Protein AF-A0A913YWT3-F1 (afdb_monomer_lite)

Sequence (123 aa):
MRCGFDDDSYSRCDLPENLRRRGCKEDGLNFPKNKLIEVEAKPLSDAGDAGEIVQVNPQKLFLQMRPGEPTRVQLNIRQAEDFPVDLYYVMDLSQSMANDLDSLKGLGDKLAKVMKNITKDFR

Foldseek 3Di:
DAFPDPDPPDDRDDPPVVCVVVPGDPVRDDDDDKDKDQPAFDDADAEPPPDDGRFKGPPDMDIDDDPPDDDDDDMHGDDYFQDADEDDDDDDPDPVCPVVVVVVVVVVVVVVVVVCVGHVHYD

pLDDT: mean 86.9, std 7.71, range [61.25, 96.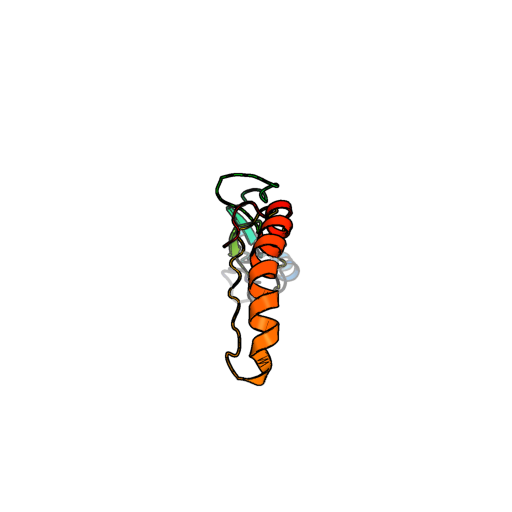75]

Secondary structure (DSSP, 8-state):
-EE--SSTTS-SBS-HHHHHHTT--GGGEE-PPPEEEEEE-PPPPPTT--S----EE-SEEEEE--TT-------EE-PPTT--B--------SGGGHHHHHHHHHHHHHHHHHHTTT-S-B-

InterPro domains:
  IPR002369 Integrin beta subunit, VWA domain [PF00362] (80-123)
  IPR015439 Integrin beta-2 superfamily [G3DSA:6.20.50.10] (44-81)
  IPR015812 Integrin beta subunit [PR01186] (13-32)
  IPR015812 Integrin beta subunit [PR01186] (55-68)
  IPR015812 Integrin beta subunit [PR01186] (83-101)
  IPR015812 Integrin beta subunit [PTHR10082] (8-123)
  IPR036465 von Willebrand factor A-like domain superfamily [G3DSA:3.40.50.410] (82-123)
  IPR036465 von Willebrand factor A-like domain superfamily [SSF53300] (80-123)

Radius of gyration: 30.15 Å; chains: 1; bounding box: 64×17×80 Å

Organism: Patiria miniata (NCBI:txid46514)

Structure (mmCIF, N/CA/C/O backbone):
data_AF-A0A913YWT3-F1
#
_entry.id   AF-A0A913YWT3-F1
#
loop_
_atom_site.group_PDB
_atom_site.id
_atom_site.type_symbol
_atom_site.label_atom_id
_atom_site.label_alt_id
_atom_site.label_comp_id
_atom_site.label_asym_id
_atom_site.label_entity_id
_atom_site.label_seq_id
_atom_site.pdbx_PDB_ins_code
_atom_site.Cartn_x
_atom_site.Cartn_y
_atom_site.Cartn_z
_atom_site.occupancy
_atom_site.B_iso_or_equiv
_atom_site.auth_seq_id
_atom_site.auth_comp_id
_atom_site.auth_asym_id
_atom_site.auth_atom_id
_atom_site.pdbx_PDB_model_num
ATOM 1 N N . MET A 1 1 ? 8.839 -2.719 -30.391 1.00 88.31 1 MET A N 1
ATOM 2 C CA . MET A 1 1 ? 9.832 -1.714 -29.935 1.00 88.31 1 MET A CA 1
ATOM 3 C C . MET A 1 1 ? 10.156 -0.856 -31.136 1.00 88.31 1 MET A C 1
ATOM 5 O O . MET A 1 1 ? 9.835 -1.308 -32.226 1.00 88.31 1 MET A O 1
ATOM 9 N N . ARG A 1 2 ? 10.706 0.351 -30.987 1.00 91.00 2 ARG A N 1
ATOM 10 C CA . ARG A 1 2 ? 10.874 1.253 -32.138 1.00 91.00 2 ARG A CA 1
ATOM 11 C C . ARG A 1 2 ? 12.332 1.649 -32.345 1.00 91.00 2 ARG A C 1
ATOM 13 O O . ARG A 1 2 ? 12.956 2.092 -31.395 1.00 91.00 2 ARG A O 1
ATOM 20 N N . CYS A 1 3 ? 12.839 1.537 -33.570 1.00 90.50 3 CYS A N 1
ATOM 21 C CA . CYS A 1 3 ? 14.137 2.092 -33.957 1.00 90.50 3 CYS A CA 1
ATOM 22 C C . CYS A 1 3 ? 13.974 3.413 -34.723 1.00 90.50 3 CYS A C 1
ATOM 24 O O . CYS A 1 3 ? 13.087 3.541 -35.574 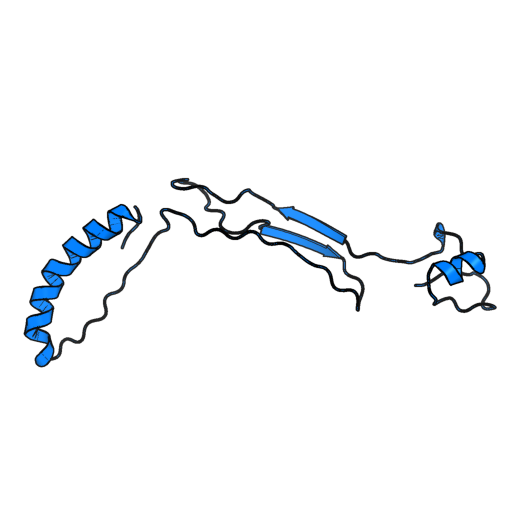1.00 90.50 3 CYS A O 1
ATOM 26 N N . GLY A 1 4 ? 14.833 4.389 -34.444 1.00 87.00 4 GLY A N 1
ATOM 27 C CA . GLY A 1 4 ? 14.968 5.626 -35.212 1.00 87.00 4 GLY A CA 1
ATOM 28 C C . GLY A 1 4 ? 15.865 5.457 -36.438 1.00 87.00 4 GLY A C 1
ATOM 29 O O . GLY A 1 4 ? 16.906 6.091 -36.496 1.00 87.00 4 GLY A O 1
ATOM 30 N N . PHE A 1 5 ? 15.501 4.587 -37.388 1.00 80.25 5 PHE A N 1
ATOM 31 C CA . PHE A 1 5 ? 16.216 4.520 -38.670 1.00 80.25 5 PHE A CA 1
ATOM 32 C C . PHE A 1 5 ? 16.024 5.816 -39.471 1.00 80.25 5 PHE A C 1
ATOM 34 O O . PHE A 1 5 ? 14.915 6.362 -39.495 1.00 80.25 5 PHE A O 1
ATOM 41 N N . ASP A 1 6 ? 17.085 6.259 -40.147 1.00 72.94 6 ASP A N 1
ATOM 42 C CA . ASP A 1 6 ? 17.046 7.373 -41.105 1.00 72.94 6 ASP A CA 1
ATOM 43 C C . ASP A 1 6 ? 16.504 6.936 -42.481 1.00 72.94 6 ASP A C 1
ATOM 45 O O . ASP A 1 6 ? 16.015 7.762 -43.245 1.00 72.94 6 ASP A O 1
ATOM 49 N N . ASP A 1 7 ? 16.542 5.631 -42.770 1.00 71.44 7 ASP A N 1
ATOM 50 C CA . ASP A 1 7 ? 16.091 5.005 -44.017 1.00 71.44 7 ASP A CA 1
ATOM 51 C C . ASP A 1 7 ? 14.811 4.170 -43.780 1.00 71.44 7 ASP A C 1
ATOM 53 O O . ASP A 1 7 ? 14.727 3.396 -42.822 1.00 71.44 7 ASP A O 1
ATOM 57 N N . ASP A 1 8 ? 13.808 4.323 -44.653 1.00 73.69 8 ASP A N 1
ATOM 58 C CA . ASP A 1 8 ? 12.510 3.626 -44.598 1.00 73.69 8 ASP A CA 1
ATOM 59 C C . ASP A 1 8 ? 12.540 2.203 -45.184 1.00 73.69 8 ASP A C 1
ATOM 61 O O . ASP A 1 8 ? 11.522 1.507 -45.194 1.00 73.69 8 ASP A O 1
ATOM 65 N N . SER A 1 9 ? 13.709 1.725 -45.616 1.00 81.19 9 SER A N 1
ATOM 66 C CA . SER A 1 9 ? 13.908 0.374 -46.160 1.00 81.19 9 SER A CA 1
ATOM 67 C C . SER A 1 9 ? 13.561 -0.768 -45.185 1.00 81.19 9 SER A C 1
ATOM 69 O O . SER A 1 9 ? 13.361 -1.907 -45.610 1.00 81.19 9 SER A O 1
ATOM 71 N N . TYR A 1 10 ? 13.459 -0.492 -43.879 1.00 81.69 10 TYR A N 1
ATOM 72 C CA . TYR A 1 10 ? 13.145 -1.489 -42.852 1.00 81.69 10 TYR A CA 1
ATOM 73 C C . TYR A 1 10 ? 11.998 -1.051 -41.937 1.00 81.69 10 TYR A C 1
ATOM 75 O O . TYR A 1 10 ? 11.893 0.111 -41.544 1.00 81.69 10 TYR A O 1
ATOM 83 N N . SER A 1 11 ? 11.177 -2.015 -41.495 1.00 88.12 11 SER A N 1
ATOM 84 C CA . SER A 1 11 ? 10.181 -1.754 -40.450 1.00 88.12 11 SER A CA 1
ATOM 85 C C . SER A 1 11 ? 10.862 -1.230 -39.186 1.00 88.12 11 SER A C 1
ATOM 87 O O . SER A 1 11 ? 11.713 -1.898 -38.589 1.00 88.12 11 SER A O 1
ATOM 89 N N . ARG A 1 12 ? 10.427 -0.045 -38.748 1.00 91.00 12 ARG A N 1
ATOM 90 C CA . ARG A 1 12 ? 10.895 0.600 -37.518 1.00 91.00 12 ARG A CA 1
ATOM 91 C C . ARG A 1 12 ? 10.341 -0.068 -36.261 1.00 91.00 12 ARG A C 1
ATOM 93 O O . ARG A 1 12 ? 10.873 0.197 -35.188 1.00 91.00 12 ARG A O 1
ATOM 100 N N . CYS A 1 13 ? 9.291 -0.893 -36.365 1.00 91.81 13 CYS A N 1
ATOM 101 C CA . CYS A 1 13 ? 8.668 -1.574 -35.230 1.00 91.81 13 CYS A CA 1
ATOM 102 C C . CYS A 1 13 ? 8.858 -3.091 -35.304 1.00 91.81 13 CYS A C 1
ATOM 104 O O . CYS A 1 13 ? 8.314 -3.743 -36.192 1.00 91.81 13 CYS A O 1
ATOM 106 N N . ASP A 1 14 ? 9.619 -3.648 -34.363 1.00 93.50 14 ASP A N 1
ATOM 107 C CA . ASP A 1 14 ? 9.878 -5.090 -34.277 1.00 93.50 14 ASP A CA 1
ATOM 108 C C . ASP A 1 14 ? 10.352 -5.466 -32.853 1.00 93.50 14 ASP A C 1
ATOM 110 O O . ASP A 1 14 ? 10.389 -4.615 -31.946 1.00 93.50 14 ASP A O 1
ATOM 114 N N . LEU A 1 15 ? 10.699 -6.738 -32.644 1.00 92.62 15 LEU A N 1
ATOM 115 C CA . LEU A 1 15 ? 11.425 -7.218 -31.468 1.00 92.62 15 LEU A CA 1
ATOM 116 C C . LEU A 1 15 ? 12.835 -6.590 -31.409 1.00 92.62 15 LEU A C 1
ATOM 118 O O . LEU A 1 15 ? 13.445 -6.363 -32.457 1.00 92.62 15 LEU A O 1
ATOM 122 N N . PRO A 1 16 ? 13.402 -6.341 -30.210 1.00 92.00 16 PRO A N 1
ATOM 123 C CA . PRO A 1 16 ? 14.699 -5.669 -30.066 1.00 92.00 16 PRO A CA 1
ATOM 124 C C . PRO A 1 16 ? 15.824 -6.409 -30.795 1.00 92.00 16 PRO A C 1
ATOM 126 O O . PRO A 1 16 ? 16.681 -5.797 -31.422 1.00 92.00 16 PRO A O 1
ATOM 129 N N . GLU A 1 17 ? 15.790 -7.739 -30.742 1.00 93.06 17 GLU A N 1
ATOM 130 C CA . GLU A 1 17 ? 16.760 -8.619 -31.392 1.00 93.06 17 GLU A CA 1
ATOM 131 C C . GLU A 1 17 ? 16.738 -8.468 -32.917 1.00 93.06 17 GLU A C 1
ATOM 133 O O . GLU A 1 17 ? 17.793 -8.362 -33.542 1.00 93.06 17 GLU A O 1
ATOM 138 N N . ASN A 1 18 ? 15.545 -8.381 -33.514 1.00 93.38 18 ASN A N 1
ATOM 139 C CA . ASN A 1 18 ? 15.381 -8.174 -34.953 1.00 93.38 18 ASN A CA 1
ATOM 140 C C . ASN A 1 18 ? 15.888 -6.791 -35.378 1.00 93.38 18 ASN A C 1
ATOM 142 O O . ASN A 1 18 ? 16.576 -6.675 -36.392 1.00 93.38 18 ASN A O 1
ATOM 146 N N . LEU A 1 19 ? 15.598 -5.749 -34.591 1.00 92.12 19 LEU A N 1
ATOM 147 C CA . LEU A 1 19 ? 16.058 -4.385 -34.872 1.00 92.12 19 LEU A CA 1
ATOM 148 C C . LEU A 1 19 ? 17.589 -4.279 -34.810 1.00 92.12 19 LEU A C 1
ATOM 150 O O . LEU A 1 19 ? 18.195 -3.690 -35.704 1.00 92.12 19 LEU A O 1
ATOM 154 N N . ARG A 1 20 ? 18.224 -4.906 -33.813 1.00 91.25 20 ARG A N 1
ATOM 155 C CA . ARG A 1 20 ? 19.691 -4.955 -33.679 1.00 91.25 20 ARG A CA 1
ATOM 156 C C . ARG A 1 20 ? 20.363 -5.654 -34.859 1.00 91.25 20 ARG A C 1
ATOM 158 O O . ARG A 1 20 ? 21.340 -5.140 -35.392 1.00 91.25 20 ARG A O 1
ATOM 165 N N . ARG A 1 21 ? 19.813 -6.785 -35.323 1.00 91.44 21 ARG A N 1
ATOM 166 C CA . ARG A 1 21 ? 20.322 -7.503 -36.513 1.00 91.44 21 ARG A CA 1
ATOM 167 C C . ARG A 1 21 ? 20.267 -6.660 -37.788 1.00 91.44 21 ARG A C 1
ATOM 169 O O . ARG A 1 21 ? 21.113 -6.830 -38.655 1.00 91.44 21 ARG A O 1
ATOM 176 N N . ARG A 1 22 ? 19.298 -5.747 -37.889 1.00 89.81 22 ARG A N 1
ATOM 177 C CA . ARG A 1 22 ? 19.158 -4.797 -39.006 1.00 89.81 22 ARG A CA 1
ATOM 178 C C . ARG A 1 22 ? 20.018 -3.534 -38.844 1.00 89.81 22 ARG A C 1
ATOM 180 O O . ARG A 1 22 ? 19.855 -2.591 -39.606 1.00 89.81 22 ARG A O 1
ATOM 187 N N . GLY A 1 23 ? 20.920 -3.496 -37.860 1.00 88.88 23 GLY A N 1
ATOM 188 C CA . GLY A 1 23 ? 21.845 -2.380 -37.651 1.00 88.88 23 GLY A CA 1
ATOM 189 C C . GLY A 1 23 ? 21.295 -1.238 -36.795 1.00 88.88 23 GLY A C 1
ATOM 190 O O . GLY A 1 23 ? 21.903 -0.170 -36.757 1.00 88.88 23 GLY A O 1
ATOM 191 N N . CYS A 1 24 ? 20.172 -1.431 -36.090 1.00 90.56 24 CYS A N 1
ATOM 192 C CA . CYS A 1 24 ? 19.700 -0.446 -35.119 1.00 90.56 24 CYS A CA 1
ATOM 193 C C . CYS A 1 24 ? 20.702 -0.320 -33.963 1.00 90.56 24 CYS A C 1
ATOM 195 O O . CYS A 1 24 ? 20.925 -1.286 -33.229 1.00 90.56 24 CYS A O 1
ATOM 197 N N . LYS A 1 25 ? 21.285 0.870 -33.792 1.00 90.44 25 LYS A N 1
ATOM 198 C CA . LYS A 1 25 ? 22.144 1.196 -32.645 1.00 90.44 25 LYS A CA 1
ATOM 199 C C . LYS A 1 25 ? 21.302 1.350 -31.377 1.00 90.44 25 LYS A C 1
ATOM 201 O O . LYS A 1 25 ? 20.150 1.773 -31.460 1.00 90.44 25 LYS A O 1
ATOM 206 N N . GLU A 1 26 ? 21.887 1.078 -30.209 1.00 87.62 26 GLU A N 1
ATOM 207 C CA . GLU A 1 26 ? 21.184 1.227 -28.923 1.00 87.62 26 GLU A CA 1
ATOM 208 C C . GLU A 1 26 ? 20.678 2.663 -28.700 1.00 87.62 26 GLU A C 1
ATOM 210 O O . GLU A 1 26 ? 19.554 2.836 -28.241 1.00 87.62 26 GLU A O 1
ATOM 215 N N . ASP A 1 27 ? 21.430 3.684 -29.126 1.00 88.81 27 ASP A N 1
ATOM 216 C CA . ASP A 1 27 ? 21.023 5.097 -29.007 1.00 88.81 27 ASP A CA 1
ATOM 217 C C . ASP A 1 27 ? 19.748 5.428 -29.805 1.00 88.81 27 ASP A C 1
ATOM 219 O O . ASP A 1 27 ? 18.981 6.317 -29.442 1.00 88.81 27 ASP A O 1
ATOM 223 N N . GLY A 1 28 ? 19.503 4.694 -30.895 1.00 88.88 28 GLY A N 1
ATOM 224 C CA . GLY A 1 28 ? 18.302 4.823 -31.720 1.00 88.88 28 GLY A CA 1
ATOM 225 C C . GLY A 1 28 ? 17.167 3.884 -31.302 1.00 88.88 28 GLY A C 1
ATOM 226 O O . GLY A 1 28 ? 16.082 3.947 -31.888 1.00 88.88 28 GLY A O 1
ATOM 227 N N . LEU A 1 29 ? 17.392 2.999 -30.325 1.00 91.88 29 LEU A N 1
ATOM 228 C CA . LEU A 1 29 ? 16.440 1.974 -29.911 1.00 91.88 29 LEU A CA 1
ATOM 229 C C . LEU A 1 29 ? 15.554 2.477 -28.765 1.00 91.88 29 LEU A C 1
ATOM 231 O O . LEU A 1 29 ? 15.934 2.516 -27.598 1.00 91.88 29 LEU A O 1
ATOM 235 N N . ASN A 1 30 ? 14.296 2.770 -29.080 1.00 92.31 30 ASN A N 1
ATOM 236 C CA . ASN A 1 30 ? 13.275 3.065 -28.089 1.00 92.31 30 ASN A CA 1
ATOM 237 C C . ASN A 1 30 ? 12.615 1.767 -27.593 1.00 92.31 30 ASN A C 1
ATOM 239 O O . ASN A 1 30 ? 11.756 1.161 -28.255 1.00 92.31 30 ASN A O 1
ATOM 243 N N . PHE A 1 31 ? 13.028 1.341 -26.400 1.00 91.50 31 PHE A N 1
ATOM 244 C CA . PHE A 1 31 ? 12.461 0.193 -25.701 1.00 91.50 31 PHE A CA 1
ATOM 245 C C . PHE A 1 31 ? 12.239 0.496 -24.208 1.00 91.50 31 PHE A C 1
ATOM 247 O O . PHE A 1 31 ? 13.010 0.037 -23.364 1.00 91.50 31 PHE A O 1
ATOM 254 N N . PRO A 1 32 ? 11.192 1.271 -23.857 1.00 90.62 32 PRO A N 1
ATOM 255 C CA . PRO A 1 32 ? 10.898 1.589 -22.468 1.00 90.62 32 PRO A CA 1
ATOM 256 C C . PRO A 1 32 ? 10.543 0.314 -21.703 1.00 90.62 32 PRO A C 1
ATOM 258 O O . PRO A 1 32 ? 9.737 -0.501 -22.158 1.00 90.62 32 PRO A O 1
ATOM 261 N N . LYS A 1 33 ? 11.168 0.162 -20.538 1.00 90.75 33 LYS A N 1
ATOM 262 C CA . LYS A 1 33 ? 10.894 -0.895 -19.567 1.00 90.75 33 LYS A CA 1
ATOM 263 C C . LYS A 1 33 ? 10.042 -0.347 -18.437 1.00 90.75 33 LYS A C 1
ATOM 265 O O . LYS A 1 33 ? 10.146 0.838 -18.116 1.00 90.75 33 LYS A O 1
ATOM 270 N N . ASN A 1 34 ? 9.246 -1.219 -17.828 1.00 94.81 34 ASN A N 1
ATOM 271 C CA . ASN A 1 34 ? 8.513 -0.863 -16.624 1.00 94.81 34 ASN A CA 1
ATOM 272 C C . ASN A 1 34 ? 9.504 -0.507 -15.505 1.00 94.81 34 ASN A C 1
ATOM 274 O O . ASN A 1 34 ? 10.527 -1.176 -15.343 1.00 94.81 34 ASN A O 1
ATOM 278 N N . LYS A 1 35 ? 9.215 0.550 -14.746 1.00 93.94 35 LYS A N 1
ATOM 279 C CA . LYS A 1 35 ? 10.008 0.984 -13.591 1.00 93.94 35 LYS A CA 1
ATOM 280 C C . LYS A 1 35 ? 9.090 1.202 -12.403 1.00 93.94 35 LYS A C 1
ATOM 282 O O . LYS A 1 35 ? 8.067 1.869 -12.534 1.00 93.94 35 LYS A O 1
ATOM 287 N N . LEU A 1 36 ? 9.494 0.670 -11.259 1.00 94.50 36 LEU A N 1
ATOM 288 C CA . LEU A 1 36 ? 8.844 0.862 -9.971 1.00 94.50 36 LEU A CA 1
ATOM 289 C C . LEU A 1 36 ? 9.851 1.548 -9.051 1.00 94.50 36 LEU A C 1
ATOM 291 O O . LEU A 1 36 ? 10.982 1.084 -8.929 1.00 94.50 36 LEU A O 1
ATOM 295 N N . ILE A 1 37 ? 9.452 2.670 -8.462 1.00 95.00 37 ILE A N 1
ATOM 296 C CA . ILE A 1 37 ? 10.283 3.469 -7.563 1.00 95.00 37 ILE A CA 1
ATOM 297 C C . ILE A 1 37 ? 9.500 3.692 -6.274 1.00 95.00 37 ILE A C 1
ATOM 299 O O . ILE A 1 37 ? 8.370 4.183 -6.309 1.00 95.00 37 ILE A O 1
ATOM 303 N N . GLU A 1 38 ? 10.104 3.351 -5.143 1.00 95.19 38 GLU A N 1
ATOM 304 C CA . GLU A 1 38 ? 9.568 3.682 -3.826 1.00 95.19 38 GLU A CA 1
ATOM 305 C C . GLU A 1 38 ? 9.856 5.151 -3.521 1.00 95.19 38 GLU A C 1
ATOM 307 O O . GLU A 1 38 ? 11.004 5.588 -3.529 1.00 95.19 38 GLU A O 1
ATOM 312 N N . VAL A 1 39 ? 8.795 5.929 -3.317 1.00 96.19 39 VAL A N 1
ATOM 313 C CA . VAL A 1 39 ? 8.891 7.362 -3.005 1.00 96.19 39 VAL A CA 1
ATOM 314 C C . VAL A 1 39 ? 8.787 7.575 -1.500 1.00 96.19 39 VAL A C 1
ATOM 316 O O . VAL A 1 39 ? 9.498 8.407 -0.947 1.00 96.19 39 VAL A O 1
ATOM 319 N N . GLU A 1 40 ? 7.916 6.814 -0.838 1.00 96.00 40 GLU A N 1
ATOM 320 C CA . GLU A 1 40 ? 7.758 6.826 0.614 1.00 96.00 40 GLU A CA 1
ATOM 321 C C . GLU A 1 40 ? 7.517 5.397 1.103 1.00 96.00 40 GLU A C 1
ATOM 323 O O . GLU A 1 40 ? 6.572 4.738 0.660 1.00 96.00 40 GLU A O 1
ATOM 328 N N . ALA A 1 41 ? 8.407 4.920 1.977 1.00 94.81 41 ALA A N 1
ATOM 329 C CA . ALA A 1 41 ? 8.442 3.544 2.467 1.00 94.81 41 ALA A CA 1
ATOM 330 C C . ALA A 1 41 ? 8.838 3.484 3.955 1.00 94.81 41 ALA A C 1
ATOM 332 O O . ALA A 1 41 ? 9.773 2.787 4.347 1.00 94.81 41 ALA A O 1
ATOM 333 N N . LYS A 1 42 ? 8.123 4.229 4.804 1.00 92.81 42 LYS A N 1
ATOM 334 C CA . LYS A 1 42 ? 8.240 4.136 6.266 1.00 92.81 42 LYS A CA 1
ATOM 335 C C . LYS A 1 42 ? 7.972 2.690 6.723 1.00 92.81 42 LYS A C 1
ATOM 337 O O . LYS A 1 42 ? 7.078 2.050 6.150 1.00 92.81 42 LYS A O 1
ATOM 342 N N . PRO A 1 43 ? 8.719 2.162 7.707 1.00 91.56 43 PRO A N 1
ATOM 343 C CA . PRO A 1 43 ? 8.478 0.826 8.243 1.00 91.56 43 PRO A CA 1
ATOM 344 C C . PRO A 1 43 ? 7.092 0.741 8.890 1.00 91.56 43 PRO A C 1
ATOM 346 O O . PRO A 1 43 ? 6.550 1.751 9.335 1.00 91.56 43 PRO A O 1
ATOM 349 N N . LEU A 1 44 ? 6.523 -0.465 8.922 1.00 90.00 44 LEU A N 1
ATOM 350 C CA . LEU A 1 44 ? 5.270 -0.722 9.633 1.00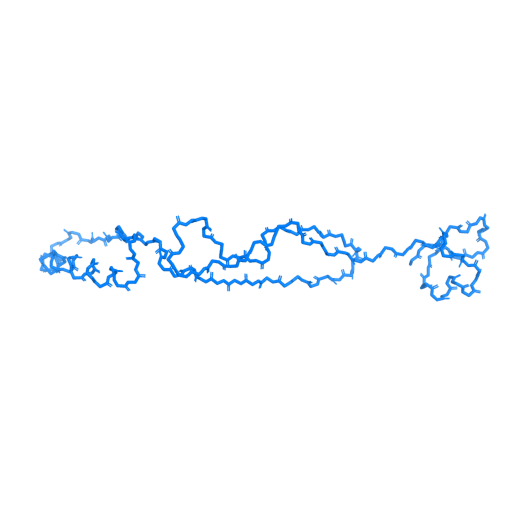 90.00 44 LEU A CA 1
ATOM 351 C C . LEU A 1 44 ? 5.472 -0.480 11.132 1.00 90.00 44 LEU A C 1
ATOM 353 O O . LEU A 1 44 ? 6.483 -0.921 11.676 1.00 90.00 44 LEU A O 1
ATOM 357 N N . SER A 1 45 ? 4.521 0.190 11.781 1.00 86.12 45 SER A N 1
ATOM 358 C CA . SER A 1 45 ? 4.591 0.477 13.217 1.00 86.12 45 SER A CA 1
ATOM 359 C C . SER A 1 45 ? 4.491 -0.796 14.056 1.00 86.12 45 SER A C 1
ATOM 361 O O . SER A 1 45 ? 3.829 -1.771 13.668 1.00 86.12 45 SER A O 1
ATOM 363 N N . ASP A 1 46 ? 5.139 -0.758 15.218 1.00 76.75 46 ASP A N 1
ATOM 364 C CA . ASP A 1 46 ? 5.052 -1.791 16.246 1.00 76.75 46 ASP A CA 1
ATOM 365 C C . ASP A 1 46 ? 4.083 -1.362 17.366 1.00 76.75 46 ASP A C 1
ATOM 367 O O . ASP A 1 46 ? 3.570 -0.239 17.399 1.00 76.75 46 ASP A O 1
ATOM 371 N N . ALA A 1 47 ? 3.775 -2.291 18.268 1.00 66.50 47 ALA A N 1
ATOM 372 C CA . ALA A 1 47 ? 2.782 -2.106 19.318 1.00 66.50 47 ALA A CA 1
ATOM 373 C C . ALA A 1 47 ? 3.146 -0.988 20.302 1.00 66.50 47 ALA A C 1
ATOM 375 O O . ALA A 1 47 ? 4.203 -1.018 20.933 1.00 66.50 47 ALA A O 1
ATOM 376 N N . GLY A 1 48 ? 2.225 -0.042 20.503 1.00 61.94 48 GLY A N 1
ATOM 377 C CA . GLY A 1 48 ? 2.382 1.020 21.498 1.00 61.94 48 GLY A CA 1
ATOM 378 C C . GLY A 1 48 ? 3.222 2.217 21.050 1.00 61.94 48 GLY A C 1
ATOM 379 O O . GLY A 1 48 ? 3.541 3.058 21.894 1.00 61.94 48 GLY A O 1
ATOM 380 N N . ASP A 1 49 ? 3.542 2.333 19.757 1.00 63.38 49 ASP A N 1
ATOM 381 C CA . ASP A 1 49 ? 4.056 3.582 19.194 1.00 63.38 49 ASP A CA 1
ATOM 382 C C . ASP A 1 49 ? 2.997 4.685 19.344 1.00 63.38 49 ASP A C 1
ATOM 384 O O . ASP A 1 49 ? 1.966 4.687 18.677 1.00 63.38 49 ASP A O 1
ATOM 388 N N . ALA A 1 50 ? 3.263 5.664 20.211 1.00 61.25 50 ALA A N 1
ATOM 389 C CA . ALA A 1 50 ? 2.394 6.826 20.440 1.00 61.25 50 ALA A CA 1
ATOM 390 C C . ALA A 1 50 ? 2.450 7.870 19.295 1.00 61.25 50 ALA A C 1
ATOM 392 O O . ALA A 1 50 ? 2.098 9.034 19.493 1.00 61.25 50 ALA A O 1
ATOM 393 N N . GLY A 1 51 ? 2.966 7.475 18.127 1.00 68.25 51 GLY A N 1
ATOM 394 C CA . GLY A 1 51 ? 3.226 8.326 16.969 1.00 68.25 51 GLY A CA 1
ATOM 395 C C . GLY A 1 51 ? 2.285 8.065 15.791 1.00 68.25 51 GLY A C 1
ATOM 396 O O . GLY A 1 51 ? 1.192 7.525 15.934 1.00 68.25 51 GLY A O 1
ATOM 397 N N . GLU A 1 52 ? 2.717 8.475 14.598 1.00 75.31 52 GLU A N 1
ATOM 398 C CA . GLU A 1 52 ? 2.004 8.206 13.347 1.00 75.31 52 GLU A CA 1
ATOM 399 C C . GLU A 1 52 ? 2.008 6.694 13.061 1.00 75.31 52 GLU A C 1
ATOM 401 O O . GLU A 1 52 ? 3.051 6.112 12.765 1.00 75.31 52 GLU A O 1
ATOM 406 N N . ILE A 1 53 ? 0.841 6.055 13.171 1.00 82.75 53 ILE A N 1
ATOM 407 C CA . ILE A 1 53 ? 0.680 4.615 12.958 1.00 82.75 53 ILE A CA 1
ATOM 408 C C . ILE A 1 53 ? 0.785 4.296 11.459 1.00 82.75 53 ILE A C 1
ATOM 410 O O . ILE A 1 53 ? -0.065 4.691 10.658 1.00 82.75 53 ILE A O 1
ATOM 414 N N . VAL A 1 54 ? 1.793 3.513 11.080 1.00 89.38 54 VAL A N 1
ATOM 415 C CA . VAL A 1 54 ? 2.037 3.051 9.711 1.00 89.38 54 VAL A CA 1
ATOM 416 C C . VAL A 1 54 ? 1.578 1.599 9.567 1.00 89.38 54 VAL A C 1
ATOM 418 O O . VAL A 1 54 ? 2.257 0.669 9.995 1.00 89.38 54 VAL A O 1
ATOM 421 N N . GLN A 1 55 ? 0.420 1.391 8.937 1.00 89.50 55 GLN A N 1
ATOM 422 C CA . GLN A 1 55 ? -0.175 0.055 8.732 1.00 89.50 55 GLN A CA 1
ATOM 423 C C . GLN A 1 55 ? 0.108 -0.551 7.352 1.00 89.50 55 GLN A C 1
ATOM 425 O O . GLN A 1 55 ? -0.099 -1.747 7.145 1.00 89.50 55 GLN A O 1
ATOM 430 N N . VAL A 1 56 ? 0.569 0.267 6.403 1.00 93.00 56 VAL A N 1
ATOM 431 C CA . VAL A 1 56 ? 0.848 -0.140 5.022 1.00 93.00 56 VAL A CA 1
ATOM 432 C C . VAL A 1 56 ? 2.229 0.357 4.623 1.00 93.00 56 VAL A C 1
ATOM 434 O O . VAL A 1 56 ? 2.578 1.511 4.872 1.00 93.00 56 VAL A O 1
ATOM 437 N N . ASN A 1 57 ? 3.007 -0.510 3.985 1.00 94.19 57 ASN A N 1
ATOM 438 C CA . ASN A 1 57 ? 4.312 -0.202 3.420 1.00 94.19 57 ASN A CA 1
ATOM 439 C C . ASN A 1 57 ? 4.429 -0.820 2.011 1.00 94.19 57 ASN A C 1
ATOM 441 O O . ASN A 1 57 ? 4.065 -1.987 1.843 1.00 94.19 57 ASN A O 1
ATOM 445 N N . PRO A 1 58 ? 4.963 -0.094 1.013 1.00 96.50 58 PRO A N 1
ATOM 446 C CA . PRO A 1 58 ? 5.272 1.343 1.011 1.00 96.50 58 PRO A CA 1
ATOM 447 C C . PRO A 1 58 ? 4.005 2.221 0.965 1.00 96.50 58 PRO A C 1
ATOM 449 O O . PRO A 1 58 ? 2.939 1.768 0.554 1.00 96.50 58 PRO A O 1
ATOM 452 N N . GLN A 1 59 ? 4.115 3.490 1.373 1.00 95.38 59 GLN A N 1
ATOM 453 C CA . GLN A 1 59 ? 2.999 4.451 1.382 1.00 95.38 59 GLN A CA 1
ATOM 454 C C . GLN A 1 59 ? 2.841 5.160 0.035 1.00 95.38 59 GLN A C 1
ATOM 456 O O . GLN A 1 59 ? 1.738 5.561 -0.338 1.00 95.38 59 GLN A O 1
ATOM 461 N N . LYS A 1 60 ? 3.941 5.314 -0.714 1.00 96.75 60 LYS A N 1
ATOM 462 C CA . LYS A 1 60 ? 3.933 5.989 -2.011 1.00 96.75 60 LYS A CA 1
ATOM 463 C C . LYS A 1 60 ? 4.893 5.336 -2.992 1.00 96.75 60 LYS A C 1
ATOM 465 O O . LYS A 1 60 ? 6.083 5.174 -2.722 1.00 96.75 60 LYS A O 1
ATOM 470 N N . LEU A 1 61 ? 4.368 5.037 -4.174 1.00 96.38 61 LEU A N 1
ATOM 471 C CA . LEU A 1 61 ? 5.092 4.435 -5.285 1.00 96.38 61 LEU A CA 1
ATOM 472 C C . LEU A 1 61 ? 4.967 5.310 -6.529 1.00 96.38 61 LEU A C 1
ATOM 474 O O . LEU A 1 61 ? 3.901 5.856 -6.813 1.00 96.38 61 LEU A O 1
ATOM 478 N N . PHE A 1 62 ? 6.042 5.398 -7.303 1.00 96.38 62 PHE A N 1
ATOM 479 C CA . PHE A 1 62 ? 6.027 5.920 -8.661 1.00 96.38 62 PHE A CA 1
ATOM 480 C C . PHE A 1 62 ? 6.216 4.763 -9.638 1.00 96.38 62 PHE A C 1
ATOM 482 O O . PHE A 1 62 ? 7.211 4.038 -9.583 1.00 96.38 62 PHE A O 1
ATOM 489 N N . LEU A 1 63 ? 5.247 4.591 -10.535 1.00 95.00 63 LEU A N 1
ATOM 490 C CA . LEU A 1 63 ? 5.207 3.475 -11.466 1.00 95.00 63 LEU A CA 1
ATOM 491 C C . LEU A 1 63 ? 5.164 3.994 -12.905 1.00 95.00 63 LEU A C 1
ATOM 493 O O . LEU A 1 63 ? 4.208 4.644 -13.321 1.00 95.00 63 LEU A O 1
ATOM 497 N N . GLN A 1 64 ? 6.197 3.674 -13.678 1.00 94.94 64 GLN A N 1
ATOM 498 C CA . GLN A 1 64 ? 6.250 3.913 -15.115 1.00 94.94 64 GLN A CA 1
ATOM 499 C C . GLN A 1 64 ? 5.984 2.585 -15.822 1.00 94.94 64 GLN A C 1
ATOM 501 O O . GLN A 1 64 ? 6.778 1.657 -15.688 1.00 94.94 64 GLN A O 1
ATOM 506 N N . MET A 1 65 ? 4.882 2.480 -16.567 1.00 94.06 65 MET A N 1
ATOM 507 C CA . MET A 1 65 ? 4.497 1.242 -17.255 1.00 94.06 65 MET A CA 1
ATOM 508 C C . MET A 1 65 ? 4.366 1.433 -18.758 1.00 94.06 65 MET A C 1
ATOM 510 O O . MET A 1 65 ? 3.878 2.456 -19.239 1.00 94.06 65 MET A O 1
ATOM 514 N N . ARG A 1 66 ? 4.746 0.396 -19.496 1.00 92.12 66 ARG A N 1
ATOM 515 C CA . ARG A 1 66 ? 4.447 0.238 -20.908 1.00 92.12 66 ARG A CA 1
ATOM 516 C C . ARG A 1 66 ? 3.059 -0.400 -21.076 1.00 92.12 66 ARG A C 1
ATOM 518 O O . ARG A 1 66 ? 2.742 -1.358 -20.370 1.00 92.12 66 ARG A O 1
ATOM 525 N N . PRO A 1 67 ? 2.246 0.061 -22.043 1.00 91.38 67 PRO A N 1
ATOM 526 C CA . PRO A 1 67 ? 0.972 -0.579 -22.357 1.00 91.38 67 PRO A CA 1
ATOM 527 C C . PRO A 1 67 ? 1.129 -2.075 -22.661 1.00 91.38 67 PRO A C 1
ATOM 529 O O . PRO A 1 67 ? 1.997 -2.463 -23.446 1.00 91.38 67 PRO A O 1
ATOM 532 N N . GLY A 1 68 ? 0.275 -2.901 -22.054 1.00 89.81 68 GLY A N 1
ATOM 533 C CA . GLY A 1 68 ? 0.230 -4.351 -22.273 1.00 89.81 68 GLY A CA 1
ATOM 534 C C . GLY A 1 68 ? 1.249 -5.179 -21.481 1.00 89.81 68 GLY A C 1
ATOM 535 O O . GLY A 1 68 ? 1.200 -6.40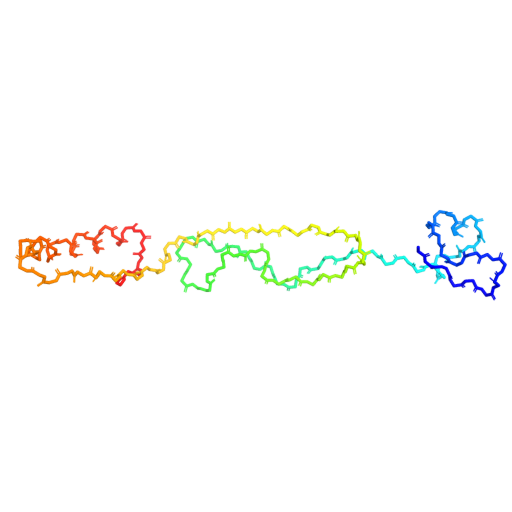3 -21.560 1.00 89.81 68 GLY A O 1
ATOM 536 N N . GLU A 1 69 ? 2.143 -4.555 -20.706 1.00 90.50 69 GLU A N 1
ATOM 537 C CA . GLU A 1 69 ? 3.117 -5.257 -19.859 1.00 90.50 69 GLU A CA 1
ATOM 538 C C . GLU A 1 69 ? 2.756 -5.070 -18.374 1.00 90.50 69 GLU A C 1
ATOM 540 O O . GLU A 1 69 ? 2.894 -3.959 -17.851 1.00 90.50 69 GLU A O 1
ATOM 545 N N . PRO A 1 70 ? 2.279 -6.115 -17.671 1.00 92.12 70 PRO A N 1
ATOM 546 C CA . PRO A 1 70 ? 1.883 -5.992 -16.272 1.00 92.12 70 PRO A CA 1
ATOM 547 C C . PRO A 1 70 ? 3.101 -5.802 -15.359 1.00 92.12 70 PRO A C 1
ATOM 549 O O . PRO A 1 70 ? 4.143 -6.425 -15.556 1.00 92.12 70 PRO A O 1
ATOM 552 N N . THR A 1 71 ? 2.950 -4.989 -14.310 1.00 93.88 71 THR A N 1
ATOM 553 C CA . THR A 1 71 ? 3.947 -4.858 -13.233 1.00 93.88 71 THR A CA 1
ATOM 554 C C . THR A 1 71 ? 3.358 -5.345 -11.919 1.00 93.88 71 THR A C 1
ATOM 556 O O . THR A 1 71 ? 2.214 -5.032 -11.599 1.00 93.88 71 THR A O 1
ATOM 559 N N . ARG A 1 72 ? 4.139 -6.109 -11.151 1.00 93.88 72 ARG A N 1
ATOM 560 C CA . ARG A 1 72 ? 3.750 -6.560 -9.812 1.00 93.88 72 ARG A CA 1
ATOM 561 C C . ARG A 1 72 ? 4.257 -5.570 -8.774 1.00 93.88 72 ARG A C 1
ATOM 563 O O . ARG A 1 72 ? 5.437 -5.236 -8.773 1.00 93.88 72 ARG A O 1
ATOM 570 N N . VAL A 1 73 ? 3.362 -5.147 -7.894 1.00 94.56 73 VAL A N 1
ATOM 571 C CA . VAL A 1 73 ? 3.667 -4.318 -6.727 1.00 94.56 73 VAL A CA 1
ATOM 572 C C . VAL A 1 73 ? 3.482 -5.185 -5.489 1.00 94.56 73 VAL A C 1
ATOM 574 O O . VAL A 1 73 ? 2.483 -5.896 -5.393 1.00 94.56 73 VAL A O 1
ATOM 577 N N . GLN A 1 74 ? 4.438 -5.147 -4.564 1.00 94.44 74 GLN A N 1
ATOM 578 C CA . GLN A 1 74 ? 4.315 -5.808 -3.267 1.00 94.44 74 GLN A CA 1
ATOM 579 C C . GLN A 1 74 ? 3.915 -4.773 -2.220 1.00 94.44 74 GLN A C 1
ATOM 581 O O . GLN A 1 74 ? 4.503 -3.696 -2.163 1.00 94.44 74 GLN A O 1
ATOM 586 N N . LEU A 1 75 ? 2.899 -5.103 -1.426 1.00 95.06 75 LEU A N 1
ATOM 587 C CA . LEU A 1 75 ? 2.424 -4.290 -0.315 1.00 95.06 75 LEU A CA 1
ATOM 588 C C . LEU A 1 75 ? 2.470 -5.144 0.947 1.00 95.06 75 LEU A C 1
ATOM 590 O O . LEU A 1 75 ? 1.951 -6.261 0.962 1.00 95.06 75 LEU A O 1
ATOM 594 N N . ASN A 1 76 ? 3.069 -4.598 1.994 1.00 93.94 76 ASN A N 1
ATOM 595 C CA . ASN A 1 76 ? 3.092 -5.181 3.322 1.00 93.94 76 ASN A CA 1
ATOM 596 C C . ASN A 1 76 ? 2.042 -4.470 4.170 1.00 93.94 76 ASN A C 1
ATOM 598 O O . ASN A 1 76 ? 2.042 -3.242 4.256 1.00 93.94 76 ASN A O 1
ATOM 602 N N . ILE A 1 77 ? 1.148 -5.243 4.781 1.00 91.88 77 ILE A N 1
ATOM 603 C CA . ILE A 1 77 ? 0.053 -4.727 5.602 1.00 91.88 77 ILE A CA 1
ATOM 604 C C . ILE A 1 77 ? 0.138 -5.383 6.972 1.00 91.88 77 ILE A C 1
ATOM 606 O O . ILE A 1 77 ? 0.298 -6.601 7.074 1.00 91.88 77 ILE A O 1
ATOM 610 N N . ARG A 1 78 ? 0.004 -4.578 8.023 1.00 86.50 78 ARG A N 1
ATOM 611 C CA . ARG A 1 78 ? -0.096 -5.047 9.403 1.00 86.50 78 ARG A CA 1
ATOM 612 C C . ARG A 1 78 ? -1.189 -4.267 10.116 1.00 86.50 78 ARG A C 1
ATOM 614 O O . ARG A 1 78 ? -1.254 -3.045 10.016 1.00 86.50 78 ARG A O 1
ATOM 621 N N . GLN A 1 79 ? -2.032 -4.981 10.854 1.00 80.25 79 GLN A N 1
ATOM 622 C CA . GLN A 1 79 ? -2.974 -4.351 11.768 1.00 80.25 79 GLN A CA 1
ATOM 623 C C . GLN A 1 79 ? -2.193 -3.772 12.948 1.00 80.25 79 GLN A C 1
ATOM 625 O O . GLN A 1 79 ? -1.410 -4.487 13.570 1.00 80.25 79 GLN A O 1
ATOM 630 N N . ALA A 1 80 ? -2.374 -2.484 13.235 1.00 71.31 80 ALA A N 1
ATOM 631 C CA . ALA A 1 80 ? -1.721 -1.883 14.389 1.00 71.31 80 ALA A CA 1
ATOM 632 C C . ALA A 1 80 ? -2.254 -2.514 15.680 1.00 71.31 80 ALA A C 1
ATOM 634 O O . ALA A 1 80 ? -3.468 -2.625 15.866 1.00 71.31 80 ALA A O 1
ATOM 635 N N . GLU A 1 81 ? -1.344 -2.919 16.560 1.00 70.81 81 GLU A N 1
ATOM 636 C CA . GLU A 1 81 ? -1.691 -3.246 17.939 1.00 70.81 81 GLU A CA 1
ATOM 637 C C . GLU A 1 81 ? -2.038 -1.948 18.679 1.00 70.81 81 GLU A C 1
ATOM 639 O O . GLU A 1 81 ? -1.466 -0.900 18.380 1.00 70.81 81 GLU A O 1
ATOM 644 N N . ASP A 1 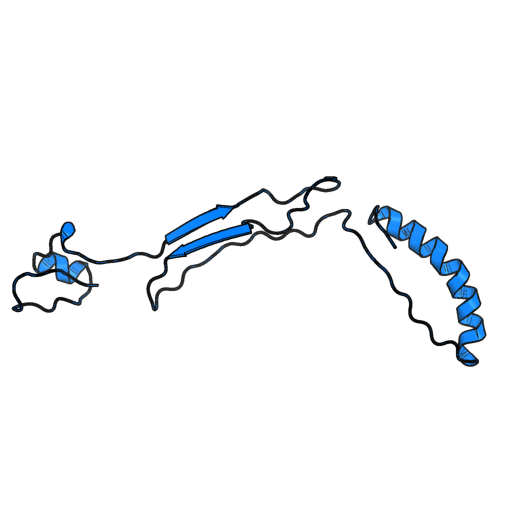82 ? -2.971 -2.012 19.634 1.00 71.00 82 ASP A N 1
ATOM 645 C CA . ASP A 1 82 ? -3.401 -0.849 20.428 1.00 71.00 82 ASP A CA 1
ATOM 646 C C . ASP A 1 82 ? -4.121 0.259 19.620 1.00 71.00 82 ASP A C 1
ATOM 648 O O . ASP A 1 82 ? -4.073 1.438 19.965 1.00 71.00 82 ASP A O 1
ATOM 652 N N . PHE A 1 83 ? -4.790 -0.104 18.517 1.00 73.12 83 PHE A N 1
ATOM 653 C CA . PHE A 1 83 ? -5.538 0.849 17.687 1.00 73.12 83 PHE A CA 1
ATOM 654 C C . PHE A 1 83 ? -6.840 1.309 18.376 1.00 73.12 83 PHE A C 1
ATOM 656 O O . PHE A 1 83 ? -7.501 0.477 19.011 1.00 73.12 83 PHE A O 1
ATOM 663 N N . PRO A 1 84 ? -7.248 2.590 18.260 1.00 81.56 84 PRO A N 1
ATOM 664 C CA . PRO A 1 84 ? -8.476 3.083 18.875 1.00 81.56 84 PRO A CA 1
ATOM 665 C C . PRO A 1 84 ? -9.721 2.340 18.381 1.00 81.56 84 PRO A C 1
ATOM 667 O O . PRO A 1 84 ? -9.857 2.049 17.191 1.00 81.56 84 PRO A O 1
ATOM 670 N N . VAL A 1 85 ? -10.640 2.040 19.299 1.00 86.62 85 VAL A N 1
ATOM 671 C CA . VAL A 1 85 ? -11.907 1.357 19.009 1.00 86.62 85 VAL A CA 1
ATOM 672 C C . VAL A 1 85 ? -13.066 2.167 19.574 1.00 86.62 85 VAL A C 1
ATOM 674 O O . VAL A 1 85 ? -13.150 2.362 20.784 1.00 86.62 85 VAL A O 1
ATOM 677 N N . ASP A 1 86 ? -13.998 2.548 18.703 1.00 88.75 86 ASP A N 1
ATOM 678 C CA . ASP A 1 86 ? -15.270 3.161 19.088 1.00 88.75 86 ASP A CA 1
ATOM 679 C C . ASP A 1 86 ? -16.395 2.115 19.016 1.00 88.75 86 ASP A C 1
ATOM 681 O O . ASP A 1 86 ? -16.615 1.499 17.965 1.00 88.75 86 ASP A O 1
ATOM 685 N N . LEU A 1 87 ? -17.135 1.910 20.109 1.00 87.44 87 LEU A N 1
ATOM 686 C CA . LEU A 1 87 ? -18.258 0.975 20.171 1.00 87.44 87 LEU A CA 1
ATOM 687 C C . LEU A 1 87 ? -19.576 1.709 20.420 1.00 87.44 87 LEU A C 1
ATOM 689 O O . LEU A 1 87 ? -19.879 2.168 21.516 1.00 87.44 87 LEU A O 1
ATOM 693 N N . TYR A 1 88 ? -20.426 1.730 19.395 1.00 88.00 88 TYR A N 1
ATOM 694 C CA . TYR A 1 88 ? -21.772 2.287 19.493 1.00 88.00 88 TYR A CA 1
ATOM 695 C C . TYR A 1 88 ? -22.789 1.178 19.731 1.00 88.00 88 TYR A C 1
ATOM 697 O O . TYR A 1 88 ? -23.117 0.405 18.829 1.00 88.00 88 TYR A O 1
ATOM 705 N N . TYR A 1 89 ? -23.305 1.111 20.956 1.00 85.38 89 TYR A N 1
ATOM 706 C CA . TYR A 1 89 ? -24.375 0.183 21.292 1.00 85.38 89 TYR A CA 1
ATOM 707 C C . TYR A 1 89 ? -25.737 0.789 20.941 1.00 85.38 89 TYR A C 1
ATOM 709 O O . TYR A 1 89 ? -26.175 1.756 21.562 1.00 85.38 89 TYR A O 1
ATOM 717 N N . VAL A 1 90 ? -26.421 0.209 19.955 1.00 86.94 90 VAL A N 1
ATOM 718 C CA . VAL A 1 90 ? -27.787 0.600 19.580 1.00 86.94 90 VAL A CA 1
ATOM 719 C C . VAL A 1 90 ? -28.757 -0.427 20.154 1.00 86.94 90 VAL A C 1
ATOM 721 O O . VAL A 1 90 ? -28.716 -1.597 19.784 1.00 86.94 90 VAL A O 1
ATOM 724 N N . MET A 1 91 ? -29.616 0.017 21.073 1.00 84.19 91 MET A N 1
ATOM 725 C CA . MET A 1 91 ? -30.584 -0.827 21.776 1.00 84.19 91 MET A CA 1
ATOM 726 C C . MET A 1 91 ? -32.019 -0.470 21.379 1.00 84.19 91 MET A C 1
ATOM 728 O O . MET A 1 91 ? -32.357 0.707 21.267 1.00 84.19 91 MET A O 1
ATOM 732 N N . ASP A 1 92 ? -32.871 -1.488 21.242 1.00 88.81 92 ASP A N 1
ATOM 733 C CA . ASP A 1 92 ? -34.324 -1.310 21.218 1.00 88.81 92 ASP A CA 1
ATOM 734 C C . ASP A 1 92 ? -34.868 -1.093 22.642 1.00 88.81 92 ASP A C 1
ATOM 736 O O . ASP A 1 92 ? -34.594 -1.879 23.547 1.00 88.81 92 ASP A O 1
ATOM 740 N N . LEU A 1 93 ? -35.651 -0.031 22.835 1.00 85.88 93 LEU A N 1
ATOM 741 C CA . LEU A 1 93 ? -36.249 0.354 24.120 1.00 85.88 93 LEU A CA 1
ATOM 742 C C . LEU A 1 93 ? -37.728 -0.058 24.232 1.00 85.88 93 LEU A C 1
ATOM 744 O O . LEU A 1 93 ? -38.514 0.582 24.933 1.00 85.88 93 LEU A O 1
ATOM 748 N N . SER A 1 94 ? -38.127 -1.119 23.531 1.00 90.62 94 SER A N 1
ATOM 749 C CA . SER A 1 94 ? -39.461 -1.711 23.629 1.00 90.62 94 SER A CA 1
ATOM 750 C C . SER A 1 94 ? -39.707 -2.423 24.970 1.00 90.62 94 SER A C 1
ATOM 752 O O . SER A 1 94 ? -38.783 -2.808 25.688 1.00 90.62 94 SER A O 1
ATOM 754 N N . GLN A 1 95 ? -40.984 -2.644 2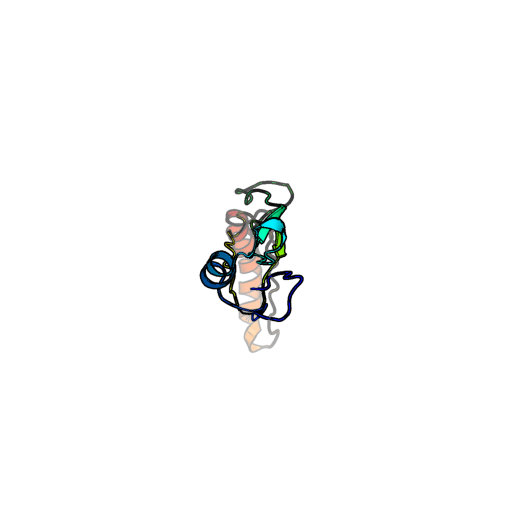5.316 1.00 85.88 95 GLN A N 1
ATOM 755 C CA . GLN A 1 95 ? -41.391 -3.270 26.587 1.00 85.88 95 GLN A CA 1
ATOM 756 C C . GLN A 1 95 ? -40.788 -4.674 26.793 1.00 85.88 95 GLN A C 1
ATOM 758 O O . GLN A 1 95 ? -40.566 -5.086 27.931 1.00 85.88 95 GLN A O 1
ATOM 763 N N . SER A 1 96 ? -40.505 -5.407 25.712 1.00 87.62 96 SER A N 1
ATOM 764 C CA . SER A 1 96 ? -39.851 -6.720 25.763 1.00 87.62 96 SER A CA 1
ATOM 765 C C . SER A 1 96 ? -38.385 -6.666 26.198 1.00 87.62 96 SER A C 1
ATOM 767 O O . SER A 1 96 ? -37.891 -7.663 26.707 1.00 87.62 96 SER A O 1
ATOM 769 N N . MET A 1 97 ? -37.717 -5.520 26.047 1.00 87.12 97 MET A N 1
ATOM 770 C CA . MET A 1 97 ? -36.291 -5.325 26.350 1.00 87.12 97 MET A CA 1
ATOM 771 C C . MET A 1 97 ? -36.046 -4.745 27.753 1.00 87.12 97 MET A C 1
ATOM 773 O O . MET A 1 97 ? -34.909 -4.445 28.122 1.00 87.12 97 MET A O 1
ATOM 777 N N . ALA A 1 98 ? -37.100 -4.579 28.561 1.00 84.12 98 ALA A N 1
ATOM 778 C CA . ALA A 1 98 ? -37.007 -3.956 29.882 1.00 84.12 98 ALA A CA 1
ATOM 779 C C . ALA A 1 98 ? -36.002 -4.665 30.813 1.00 84.12 98 ALA A C 1
ATOM 781 O O . ALA A 1 98 ? -35.256 -4.002 31.530 1.00 84.12 98 ALA A O 1
ATOM 782 N N . ASN A 1 99 ? -35.937 -5.999 30.758 1.00 84.69 99 ASN A N 1
ATOM 783 C CA . ASN A 1 99 ? -35.017 -6.795 31.579 1.00 84.69 99 ASN A CA 1
ATOM 784 C C . ASN A 1 99 ? -33.567 -6.745 31.052 1.00 84.69 99 ASN A C 1
ATOM 786 O O . ASN A 1 99 ? -32.607 -6.829 31.825 1.00 84.69 99 ASN A O 1
ATOM 790 N N . ASP A 1 100 ? -33.392 -6.595 29.738 1.00 84.69 100 ASP A N 1
ATOM 791 C CA . ASP A 1 100 ? -32.081 -6.516 29.089 1.00 84.69 100 ASP A CA 1
ATOM 792 C C . ASP A 1 100 ? -31.385 -5.183 29.373 1.00 84.69 100 ASP A C 1
ATOM 794 O O . ASP A 1 100 ? -30.163 -5.147 29.523 1.00 84.69 100 ASP A O 1
ATOM 798 N N . LEU A 1 101 ? -32.152 -4.098 29.542 1.00 84.06 101 LEU A N 1
ATOM 799 C CA . LEU A 1 101 ? -31.624 -2.788 29.927 1.00 84.06 101 LEU A CA 1
ATOM 800 C C . LEU A 1 101 ? -30.851 -2.846 31.254 1.00 84.06 101 LEU A C 1
ATOM 802 O O . LEU A 1 101 ? -29.778 -2.252 31.376 1.00 84.06 101 LEU A O 1
ATOM 806 N N . ASP A 1 102 ? -31.365 -3.578 32.244 1.00 81.19 102 ASP A N 1
ATOM 807 C CA . ASP A 1 102 ? -30.698 -3.730 33.541 1.00 81.19 102 ASP A CA 1
ATOM 808 C C . ASP A 1 102 ? -29.425 -4.574 33.442 1.00 81.19 102 ASP A C 1
ATOM 810 O O . ASP A 1 102 ? -28.413 -4.256 34.074 1.00 81.19 102 ASP A O 1
ATOM 814 N N . SER A 1 103 ? -29.429 -5.586 32.573 1.00 81.88 103 SER A N 1
ATOM 815 C CA . SER A 1 103 ? -28.235 -6.380 32.266 1.00 81.88 103 SER A CA 1
ATOM 816 C C . SER A 1 103 ? -27.171 -5.555 31.534 1.00 81.88 103 SER A C 1
ATOM 818 O O . SER A 1 103 ? -25.974 -5.711 31.796 1.00 81.88 103 SER A O 1
ATOM 820 N N . LEU A 1 104 ? -27.584 -4.635 30.656 1.00 82.12 104 LEU A N 1
ATOM 821 C CA . LEU A 1 104 ? -26.666 -3.840 29.846 1.00 82.12 104 LEU A CA 1
ATOM 822 C C . LEU A 1 104 ? -25.898 -2.791 30.652 1.00 82.12 104 LEU A C 1
ATOM 824 O O . LEU A 1 104 ? -24.718 -2.561 30.384 1.00 82.12 104 LEU A O 1
ATOM 828 N N . LYS A 1 105 ? -26.529 -2.213 31.683 1.00 78.62 105 LYS A N 1
ATOM 829 C CA . LYS A 1 105 ? -25.867 -1.287 32.620 1.00 78.62 105 LYS A CA 1
ATOM 830 C C . LYS A 1 105 ? -24.616 -1.917 33.238 1.00 78.62 105 LYS A C 1
ATOM 832 O O . LYS A 1 105 ? -23.574 -1.279 33.300 1.00 78.62 105 LYS A O 1
ATOM 837 N N . GLY A 1 106 ? -24.696 -3.190 33.637 1.00 79.06 106 GLY A N 1
ATOM 838 C CA . GLY A 1 106 ? -23.551 -3.932 34.176 1.00 79.06 106 GLY A CA 1
ATOM 839 C C . GLY A 1 106 ? -22.589 -4.472 33.112 1.00 79.06 106 GLY A C 1
ATOM 840 O O . GLY A 1 106 ? -21.445 -4.810 33.429 1.00 79.06 106 GLY A O 1
ATOM 841 N N . LEU A 1 107 ? -23.034 -4.584 31.857 1.00 82.75 107 LEU A N 1
ATOM 842 C CA . LEU A 1 107 ? -22.206 -5.044 30.744 1.00 82.75 107 LEU A CA 1
ATOM 843 C C . LEU A 1 107 ? -21.222 -3.964 30.285 1.00 82.75 107 LEU A C 1
ATOM 845 O O . LEU A 1 107 ? -20.091 -4.313 29.961 1.00 82.75 107 LEU A O 1
ATOM 849 N N . GLY A 1 108 ? -21.612 -2.685 30.310 1.00 82.50 108 GLY A N 1
ATOM 850 C CA . GLY A 1 108 ? -20.755 -1.567 29.894 1.00 82.50 108 GLY A CA 1
ATOM 851 C C . GLY A 1 108 ? -19.410 -1.538 30.629 1.00 82.50 108 GLY A C 1
ATOM 852 O O . GLY A 1 108 ? -18.356 -1.543 29.993 1.00 82.50 108 GLY A O 1
ATOM 853 N N . ASP A 1 109 ? -19.431 -1.634 31.961 1.00 82.88 109 ASP A N 1
ATOM 854 C CA . ASP A 1 109 ? -18.212 -1.641 32.784 1.00 82.88 109 ASP A CA 1
ATOM 855 C C . ASP A 1 109 ? -17.329 -2.867 32.519 1.00 82.88 109 ASP A C 1
ATOM 857 O O . ASP A 1 109 ? -16.097 -2.776 32.458 1.00 82.88 109 ASP A O 1
ATOM 861 N N . LYS A 1 110 ? -17.956 -4.038 32.348 1.00 88.25 110 LYS A N 1
ATOM 862 C CA . LYS A 1 110 ? -17.241 -5.282 32.036 1.00 88.25 110 LYS A CA 1
ATOM 863 C C . LYS A 1 110 ? -16.589 -5.202 30.662 1.00 88.25 110 LYS A C 1
ATOM 865 O O . LYS A 1 110 ? -15.425 -5.575 30.528 1.00 88.25 110 LYS A O 1
ATOM 870 N N . LEU A 1 111 ? -17.318 -4.697 29.671 1.00 88.75 111 LEU A N 1
ATOM 871 C CA . LEU A 1 111 ? -16.841 -4.523 28.308 1.00 88.75 111 LEU A CA 1
ATOM 872 C C . LEU A 1 111 ? -15.660 -3.554 28.274 1.00 88.75 111 LEU A C 1
ATOM 874 O O . LEU A 1 111 ? -14.598 -3.930 27.790 1.00 88.75 111 LEU A O 1
ATOM 878 N N . ALA A 1 112 ? -15.789 -2.375 28.888 1.00 86.69 112 ALA A N 1
ATOM 879 C CA . ALA A 1 112 ? -14.703 -1.402 28.970 1.00 86.69 112 ALA A CA 1
ATOM 880 C C . ALA A 1 112 ? -13.448 -1.988 29.641 1.00 86.69 112 ALA A C 1
ATOM 882 O O . ALA A 1 112 ? -12.327 -1.747 29.193 1.00 86.69 112 ALA A O 1
ATOM 883 N N . LYS A 1 113 ? -13.608 -2.804 30.693 1.00 88.69 113 LYS A N 1
ATOM 884 C CA . LYS A 1 113 ? -12.479 -3.458 31.373 1.00 88.69 113 LYS A CA 1
ATOM 885 C C . LYS A 1 113 ? -11.784 -4.507 30.503 1.00 88.69 113 LYS A C 1
ATOM 887 O O . LYS A 1 113 ? -10.562 -4.597 30.545 1.00 88.69 113 LYS A O 1
ATOM 892 N N . VAL A 1 114 ? -12.539 -5.297 29.740 1.00 90.69 114 VAL A N 1
ATOM 893 C CA . VAL A 1 114 ? -11.971 -6.286 28.809 1.00 90.69 114 VAL A CA 1
ATOM 894 C C . VAL A 1 114 ? -11.284 -5.585 27.638 1.00 90.69 114 VAL A C 1
ATOM 896 O O . VAL A 1 114 ? -10.164 -5.949 27.288 1.00 90.69 114 VAL A O 1
ATOM 899 N N . MET A 1 115 ? -11.906 -4.541 27.088 1.00 88.94 115 MET A N 1
ATOM 900 C CA . MET A 1 115 ? -11.376 -3.786 25.951 1.00 88.94 115 MET A CA 1
ATOM 901 C C . MET A 1 115 ? -10.088 -3.033 26.288 1.00 88.94 115 MET A C 1
ATOM 903 O O . MET A 1 115 ? -9.200 -2.980 25.445 1.00 88.94 115 MET A O 1
ATOM 907 N N . LYS A 1 116 ? -9.914 -2.570 27.535 1.00 85.75 116 LYS A N 1
ATOM 908 C CA . LYS A 1 116 ? -8.649 -1.980 28.017 1.00 85.75 116 LYS A CA 1
ATOM 909 C C . LYS A 1 116 ? -7.435 -2.912 27.940 1.00 85.75 116 LYS A C 1
ATOM 911 O O . LYS A 1 116 ? -6.309 -2.427 27.958 1.00 85.75 116 LYS A O 1
ATOM 916 N N . ASN A 1 117 ? -7.641 -4.229 27.872 1.00 86.44 117 ASN A N 1
ATOM 917 C CA . ASN A 1 117 ? -6.548 -5.183 27.666 1.00 86.44 117 ASN A CA 1
ATOM 918 C C . ASN A 1 117 ? -6.160 -5.329 26.182 1.00 86.44 117 ASN A C 1
ATOM 920 O O . ASN A 1 117 ? -5.163 -5.979 25.887 1.00 86.44 117 ASN A O 1
ATOM 924 N N . ILE A 1 118 ? -6.963 -4.779 25.264 1.00 83.06 118 ILE A N 1
ATOM 925 C CA . ILE A 1 118 ? -6.801 -4.886 23.807 1.00 83.06 118 ILE A CA 1
ATOM 926 C C . ILE A 1 118 ? -6.368 -3.538 23.217 1.00 83.06 118 ILE A C 1
ATOM 928 O O . ILE A 1 118 ? -5.464 -3.497 22.388 1.00 83.06 118 ILE A O 1
ATOM 932 N N . THR A 1 119 ? -7.009 -2.448 23.645 1.00 81.94 119 THR A N 1
ATOM 933 C CA . THR A 1 119 ? -6.697 -1.079 23.228 1.00 81.94 119 THR A CA 1
ATOM 934 C C . THR A 1 119 ? -6.766 -0.112 24.410 1.00 81.94 119 THR A C 1
ATOM 936 O O . THR A 1 119 ? -7.627 -0.219 25.288 1.00 81.94 119 THR A O 1
ATOM 939 N N . LYS A 1 120 ? -5.844 0.846 24.443 1.00 81.19 120 LYS A N 1
ATOM 940 C CA . LYS A 1 120 ? -5.778 1.942 25.410 1.00 81.19 120 LYS A CA 1
ATOM 941 C C . LYS A 1 120 ? -6.760 3.061 25.070 1.00 81.19 120 LYS A C 1
ATOM 943 O O . LYS A 1 120 ? -7.113 3.816 25.974 1.00 81.19 120 LYS A O 1
ATOM 948 N N . ASP A 1 121 ? -7.213 3.153 23.820 1.00 81.12 121 ASP A N 1
ATOM 949 C CA . ASP A 1 121 ? -8.193 4.143 23.359 1.00 81.12 121 ASP A CA 1
ATOM 950 C C . ASP A 1 121 ? -9.500 3.436 22.970 1.00 81.12 121 ASP A C 1
ATOM 952 O O . ASP A 1 121 ? -9.733 3.076 21.819 1.00 81.12 121 ASP A O 1
ATOM 956 N N . PHE A 1 122 ? -10.336 3.172 23.975 1.00 85.06 122 PHE A N 1
ATOM 957 C CA . PHE A 1 122 ? -11.672 2.603 23.803 1.00 85.06 122 PHE A CA 1
ATOM 958 C C . PHE A 1 122 ? -12.732 3.635 24.186 1.00 85.06 122 PHE A C 1
ATOM 960 O O . PHE A 1 122 ? -12.636 4.224 25.271 1.00 85.06 122 PHE A O 1
ATOM 967 N N . ARG A 1 123 ? -13.740 3.819 23.328 1.00 83.50 123 ARG A N 1
ATOM 968 C CA . ARG A 1 123 ? -14.855 4.752 23.536 1.00 83.50 123 ARG A CA 1
ATOM 969 C C . ARG A 1 123 ? -16.207 4.075 23.387 1.00 83.50 123 ARG A C 1
ATOM 971 O O . ARG A 1 123 ? -16.365 3.260 22.450 1.00 83.50 123 ARG A O 1
#